Protein AF-A0A6A3LCS4-F1 (afdb_monomer_lite)

Sequence (78 aa):
MWHCFGRSSDLGYLRKQHVSVSADGVFYLRLLRVKTAEEQGLTLIPDKEDFLTCPLHSLAIALVMQSRALRGSAKPAP

Radius of gyration: 14.22 Å; chains: 1; bounding box: 34×32×42 Å

Secondary structure (DSSP, 8-state):
-GGGS--HHHHTT--GGGEEE-TTS-EEEEEE-TTT--EEEEEE---SS-TTT-HHHHHHHHHHHHHHHHHHT-PPP-

Foldseek 3Di:
DVVQQPDPVQLLPWAPVQWDADPQRKIWGWTQDPVPRDTDIDIFDDDPPDPPPGVVVVSVVSNVVSVVVVVVPPDPDD

pLDDT: mean 71.68, std 12.59, range [39.44, 88.31]

Organism: NCBI:txid129364

Structure (mmCIF, N/CA/C/O backbone):
data_AF-A0A6A3LCS4-F1
#
_entry.id   AF-A0A6A3LCS4-F1
#
loop_
_atom_site.group_PDB
_atom_site.id
_atom_site.type_symbol
_atom_site.label_atom_id
_atom_site.label_alt_id
_atom_site.label_comp_id
_atom_site.label_asym_id
_atom_site.label_entity_id
_atom_site.label_seq_id
_atom_site.pdbx_PDB_ins_code
_atom_site.Cartn_x
_atom_site.Cartn_y
_atom_site.Cartn_z
_atom_site.occupancy
_atom_site.B_iso_or_equiv
_atom_site.auth_seq_id
_atom_site.auth_comp_id
_atom_site.auth_asym_id
_atom_site.auth_atom_id
_atom_site.pdbx_PDB_model_num
ATOM 1 N N . MET A 1 1 ? 11.264 5.931 5.888 1.00 53.03 1 MET A N 1
ATOM 2 C CA . MET A 1 1 ? 10.212 4.904 5.773 1.00 53.03 1 MET A CA 1
ATOM 3 C C . MET A 1 1 ? 8.898 5.342 6.429 1.00 53.03 1 MET A C 1
ATOM 5 O O . MET A 1 1 ? 7.923 5.475 5.711 1.00 53.03 1 MET A O 1
ATOM 9 N N . TRP A 1 2 ? 8.844 5.643 7.736 1.00 54.31 2 TRP A N 1
ATOM 10 C CA . TRP A 1 2 ? 7.585 6.009 8.429 1.00 54.31 2 TRP A CA 1
ATOM 11 C C . TRP A 1 2 ? 6.970 7.362 8.043 1.00 54.31 2 TRP A C 1
ATOM 13 O O . TRP A 1 2 ? 5.774 7.555 8.219 1.00 54.31 2 TRP A O 1
ATOM 23 N N . HIS A 1 3 ? 7.753 8.281 7.474 1.00 55.03 3 HIS A N 1
ATOM 24 C CA . HIS A 1 3 ? 7.259 9.592 7.042 1.00 55.03 3 HIS A CA 1
ATOM 25 C C . HIS A 1 3 ? 6.190 9.511 5.935 1.00 55.03 3 HIS A C 1
ATOM 27 O O . HIS A 1 3 ? 5.329 10.383 5.881 1.00 55.03 3 HIS A O 1
ATOM 33 N N . CYS A 1 4 ? 6.185 8.460 5.103 1.00 57.28 4 CYS A N 1
ATOM 34 C CA . CYS A 1 4 ? 5.191 8.309 4.032 1.00 57.28 4 CYS A CA 1
ATOM 35 C C . CYS A 1 4 ? 3.821 7.831 4.535 1.00 57.28 4 CYS A C 1
ATOM 37 O O . CYS A 1 4 ? 2.807 8.091 3.899 1.00 57.28 4 CYS A O 1
ATOM 39 N N . PHE A 1 5 ? 3.783 7.121 5.665 1.00 61.22 5 PHE A N 1
ATOM 40 C CA . PHE A 1 5 ? 2.577 6.442 6.149 1.00 61.22 5 PHE A CA 1
ATOM 41 C C . PHE A 1 5 ? 1.820 7.227 7.228 1.00 61.22 5 PHE A C 1
ATOM 43 O O . PHE A 1 5 ? 0.840 6.739 7.787 1.00 61.22 5 PHE A O 1
ATOM 50 N N . GLY A 1 6 ? 2.268 8.443 7.543 1.00 67.94 6 GLY A N 1
ATOM 51 C CA . GLY A 1 6 ? 1.670 9.256 8.592 1.00 67.94 6 GLY A CA 1
ATOM 52 C C . GLY A 1 6 ? 2.176 8.896 9.987 1.00 67.94 6 GLY A C 1
ATOM 53 O O . GLY A 1 6 ? 3.371 8.685 10.190 1.00 67.94 6 GLY A O 1
ATOM 54 N N . ARG A 1 7 ? 1.290 8.907 10.991 1.00 68.81 7 ARG A N 1
ATOM 55 C CA . ARG A 1 7 ? 1.688 8.548 12.358 1.00 68.81 7 ARG A CA 1
ATOM 56 C C . ARG A 1 7 ? 1.726 7.031 12.464 1.00 68.81 7 ARG A C 1
ATOM 58 O O . ARG A 1 7 ? 0.851 6.353 11.942 1.00 68.81 7 ARG A O 1
ATOM 65 N N . SER A 1 8 ? 2.690 6.503 13.215 1.00 69.62 8 SER A N 1
ATOM 66 C CA . SER A 1 8 ? 2.798 5.058 13.473 1.00 69.62 8 SER A CA 1
ATOM 67 C C . SER A 1 8 ? 1.478 4.447 13.991 1.00 69.62 8 SER A C 1
ATOM 69 O O . SER A 1 8 ? 1.116 3.334 13.622 1.00 69.62 8 SER A O 1
ATOM 71 N N . SER A 1 9 ? 0.688 5.221 14.750 1.00 72.69 9 SER A N 1
ATOM 72 C CA . SER A 1 9 ? -0.647 4.830 15.226 1.00 72.69 9 SER A CA 1
ATOM 73 C C . SER A 1 9 ? -1.667 4.568 14.115 1.00 72.69 9 SER A C 1
ATOM 75 O O . SER A 1 9 ? -2.526 3.710 14.286 1.00 72.69 9 SER A O 1
ATOM 77 N N . ASP A 1 10 ? -1.586 5.289 12.993 1.00 73.06 10 ASP A N 1
ATOM 78 C CA . ASP A 1 10 ? -2.508 5.136 11.860 1.00 73.06 10 ASP A CA 1
ATOM 79 C C . ASP A 1 10 ? -2.308 3.754 11.190 1.00 73.06 10 ASP A C 1
ATOM 81 O O . ASP A 1 10 ? -3.262 3.103 10.765 1.00 73.06 10 ASP A O 1
ATOM 85 N N . LEU A 1 11 ? -1.073 3.234 11.211 1.00 71.81 11 LEU A N 1
ATOM 86 C CA . LEU A 1 11 ? -0.717 1.894 10.723 1.00 71.81 11 LEU A CA 1
ATOM 87 C C . LEU A 1 11 ? -1.289 0.755 11.579 1.00 71.81 11 LEU A C 1
ATOM 89 O O . LEU A 1 11 ? -1.474 -0.354 11.080 1.00 71.81 11 LEU A O 1
ATOM 93 N N . GLY A 1 12 ? -1.615 1.025 12.846 1.00 73.62 12 GLY A N 1
ATOM 94 C CA . GLY A 1 12 ? -2.307 0.080 13.728 1.00 73.62 12 GLY A CA 1
ATOM 95 C C . GLY A 1 12 ? -3.709 -0.301 13.237 1.00 73.62 12 GLY A C 1
ATOM 96 O O . GLY A 1 12 ? -4.208 -1.366 13.588 1.00 73.62 12 GLY A O 1
ATOM 97 N N . TYR A 1 13 ? -4.321 0.545 12.402 1.00 75.56 13 TYR A N 1
ATOM 98 C CA . TYR A 1 13 ? -5.670 0.355 11.861 1.00 75.56 13 TYR A CA 1
ATOM 99 C C . TYR A 1 13 ? -5.685 -0.176 10.424 1.00 75.56 13 TYR A C 1
ATOM 101 O O . TYR A 1 13 ? -6.760 -0.430 9.869 1.00 75.56 1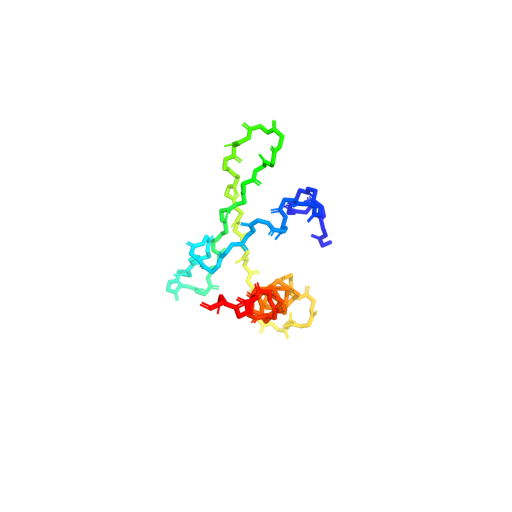3 TYR A O 1
ATOM 109 N N . LEU A 1 14 ? -4.517 -0.362 9.800 1.00 77.44 14 LEU A N 1
ATOM 110 C CA . LEU 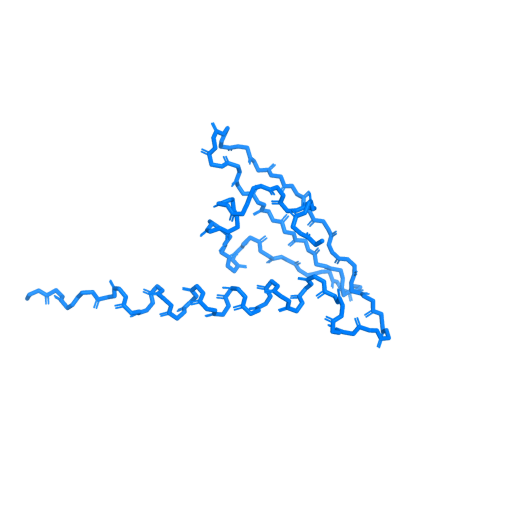A 1 14 ? -4.447 -1.001 8.493 1.00 77.44 14 LEU A CA 1
ATOM 111 C C . LEU A 1 14 ? -4.910 -2.453 8.594 1.00 77.44 14 LEU A C 1
ATOM 113 O O . LEU A 1 14 ? -4.420 -3.233 9.400 1.00 77.44 14 LEU A O 1
ATOM 117 N N . ARG A 1 15 ? -5.847 -2.836 7.730 1.00 78.69 15 ARG A N 1
ATOM 118 C CA . ARG A 1 15 ? -6.271 -4.228 7.567 1.00 78.69 15 ARG A CA 1
ATOM 119 C C . ARG A 1 15 ? -5.943 -4.691 6.162 1.00 78.69 15 ARG A C 1
ATOM 121 O O . ARG A 1 15 ? -5.813 -3.881 5.250 1.00 78.69 15 ARG A O 1
ATOM 128 N N . LYS A 1 16 ? -5.896 -6.010 5.961 1.00 79.44 16 LYS A N 1
ATOM 129 C CA . LYS A 1 16 ? -5.683 -6.614 4.635 1.00 79.44 16 LYS A CA 1
ATOM 130 C C . LYS A 1 16 ? -6.651 -6.063 3.571 1.00 79.44 16 LYS A C 1
ATOM 132 O O . LYS A 1 16 ? -6.261 -5.909 2.427 1.00 79.44 16 LYS A O 1
ATOM 137 N N . GLN A 1 17 ? -7.882 -5.725 3.963 1.00 81.88 17 GLN A N 1
ATOM 138 C CA . GLN A 1 17 ? -8.914 -5.143 3.089 1.00 81.88 17 GLN A CA 1
ATOM 139 C C . GLN A 1 17 ? -8.556 -3.749 2.554 1.00 81.88 17 GLN A C 1
ATOM 141 O O . GLN A 1 17 ? -9.086 -3.333 1.532 1.00 81.88 17 GLN A O 1
ATOM 146 N N . HIS A 1 18 ? -7.666 -3.026 3.234 1.00 83.31 18 HIS A N 1
ATOM 147 C CA . HIS A 1 18 ? -7.228 -1.690 2.836 1.00 83.31 18 HIS A CA 1
ATOM 148 C C . HIS A 1 18 ? -6.028 -1.726 1.878 1.00 83.31 18 HIS A C 1
ATOM 150 O O . HIS A 1 18 ? -5.510 -0.672 1.516 1.00 83.31 18 HIS A O 1
ATOM 156 N N . VAL A 1 19 ? -5.569 -2.923 1.497 1.00 84.44 19 VAL A N 1
ATOM 157 C CA . VAL A 1 19 ? -4.469 -3.139 0.556 1.00 84.44 19 VAL A CA 1
ATOM 158 C C . VAL A 1 19 ? -5.041 -3.663 -0.757 1.00 84.44 19 VAL A C 1
ATOM 160 O O . VAL A 1 19 ? -5.800 -4.629 -0.771 1.00 84.44 19 VAL A O 1
ATOM 163 N N . SER A 1 20 ? -4.673 -3.040 -1.870 1.00 86.75 20 SER A N 1
ATOM 164 C CA . SER A 1 20 ? -5.016 -3.474 -3.228 1.00 86.75 20 SER A CA 1
ATOM 165 C C . SER A 1 20 ? -3.760 -3.512 -4.095 1.00 86.75 20 SER A C 1
ATOM 167 O O . SER A 1 20 ? -2.795 -2.810 -3.807 1.00 86.75 20 SER A O 1
ATOM 169 N N . VAL A 1 21 ? -3.750 -4.342 -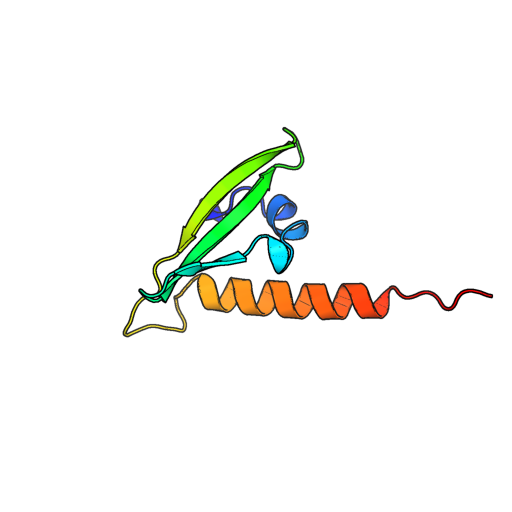5.137 1.00 87.38 21 VAL A N 1
ATOM 170 C CA . VAL A 1 21 ? -2.579 -4.546 -6.007 1.00 87.38 21 VAL A CA 1
ATOM 171 C C . VAL A 1 21 ? -3.010 -4.377 -7.461 1.00 87.38 21 VAL A C 1
ATOM 173 O O . VAL A 1 21 ? -4.010 -4.970 -7.864 1.00 87.38 21 VAL A O 1
ATOM 176 N N . SER A 1 22 ? -2.287 -3.559 -8.228 1.00 88.31 22 SER A N 1
ATOM 177 C CA . SER A 1 22 ? -2.465 -3.436 -9.682 1.00 88.31 22 SER A CA 1
ATOM 178 C C . SER A 1 22 ? -1.818 -4.604 -10.421 1.00 88.31 22 SER A C 1
ATOM 180 O O . SER A 1 22 ? -0.885 -5.227 -9.913 1.00 88.31 22 SER A O 1
ATOM 182 N N . ALA A 1 23 ? -2.240 -4.832 -11.666 1.00 86.00 23 ALA A N 1
ATOM 183 C CA . ALA A 1 23 ? -1.589 -5.767 -12.583 1.00 86.00 23 ALA A CA 1
ATOM 184 C C . ALA A 1 23 ? -0.095 -5.444 -12.791 1.00 86.00 23 ALA A C 1
ATOM 186 O O . ALA A 1 23 ? 0.713 -6.350 -12.970 1.00 86.00 23 ALA A O 1
ATOM 187 N N . ASP A 1 24 ? 0.283 -4.169 -12.677 1.00 84.12 24 ASP A N 1
ATOM 188 C CA . ASP A 1 24 ? 1.661 -3.683 -12.823 1.00 84.12 24 ASP A CA 1
ATOM 189 C C . ASP A 1 24 ? 2.533 -3.898 -11.569 1.00 84.12 24 ASP A C 1
ATOM 191 O O . ASP A 1 24 ? 3.656 -3.402 -11.497 1.00 84.12 24 ASP A O 1
ATOM 195 N N . GLY A 1 25 ? 2.018 -4.586 -10.542 1.00 80.19 25 GLY A N 1
ATOM 196 C CA . GLY A 1 25 ? 2.737 -4.828 -9.284 1.00 80.19 25 GLY A CA 1
ATOM 197 C C . GLY A 1 25 ? 2.786 -3.620 -8.342 1.00 80.19 25 GLY A C 1
ATOM 198 O O . GLY A 1 25 ? 3.515 -3.633 -7.354 1.00 80.19 25 GLY A O 1
ATOM 199 N N . VAL A 1 26 ? 2.003 -2.578 -8.626 1.00 83.56 26 VAL A N 1
ATOM 200 C CA . VAL A 1 26 ? 1.858 -1.396 -7.769 1.00 83.56 26 VAL A CA 1
ATOM 201 C C . VAL A 1 26 ? 0.874 -1.688 -6.637 1.00 83.56 26 VAL A C 1
ATOM 203 O O . VAL A 1 26 ? -0.220 -2.201 -6.874 1.00 83.56 26 VAL A O 1
ATOM 206 N N . PHE A 1 27 ? 1.237 -1.335 -5.406 1.00 84.44 27 PHE A N 1
ATOM 207 C CA . PHE A 1 27 ? 0.396 -1.538 -4.227 1.00 84.44 27 PHE A CA 1
ATOM 208 C C . PHE A 1 27 ? -0.294 -0.238 -3.826 1.00 84.44 27 PHE A C 1
ATOM 210 O O . PHE A 1 27 ? 0.352 0.791 -3.648 1.00 84.44 27 PHE A O 1
ATOM 217 N N . TYR A 1 28 ? -1.599 -0.304 -3.603 1.00 85.81 28 TYR A N 1
ATOM 218 C CA . TYR A 1 28 ? -2.411 0.793 -3.095 1.00 85.81 28 TYR A CA 1
ATOM 219 C C . TYR A 1 28 ? -2.847 0.504 -1.668 1.00 85.81 28 TYR A C 1
ATOM 221 O O . TYR A 1 28 ? -3.306 -0.593 -1.348 1.00 85.81 28 TYR A O 1
ATOM 229 N N . LEU A 1 29 ? -2.716 1.506 -0.812 1.00 84.38 29 LEU A N 1
ATOM 230 C CA . LEU A 1 29 ? -3.008 1.436 0.608 1.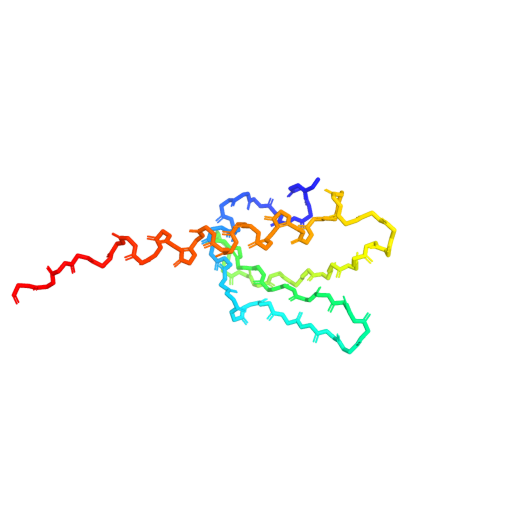00 84.38 29 LEU A CA 1
ATOM 231 C C . LEU A 1 29 ? -3.980 2.538 0.983 1.00 84.38 29 LEU A C 1
ATOM 233 O O . LEU A 1 29 ? -3.780 3.692 0.614 1.00 84.38 29 LEU A O 1
ATOM 237 N N . ARG A 1 30 ? -4.998 2.185 1.761 1.00 86.25 30 ARG A N 1
ATOM 238 C CA . ARG A 1 30 ? -5.957 3.125 2.348 1.00 86.25 30 ARG A CA 1
ATOM 239 C C . ARG A 1 30 ? -5.713 3.220 3.851 1.00 86.25 30 ARG A C 1
ATOM 241 O O . ARG A 1 30 ? -6.047 2.316 4.615 1.00 86.25 30 ARG A O 1
ATOM 248 N N . LEU A 1 31 ? -5.060 4.294 4.273 1.00 79.69 31 LEU A N 1
ATOM 249 C CA . LEU A 1 31 ? -4.741 4.574 5.672 1.00 79.69 31 LEU A CA 1
ATOM 250 C C . LEU A 1 31 ? -5.863 5.405 6.293 1.00 79.69 31 LEU A C 1
ATOM 252 O O . LEU A 1 31 ? -6.163 6.482 5.794 1.00 79.69 31 LEU A O 1
ATOM 256 N N . LEU A 1 32 ? -6.440 4.961 7.407 1.00 79.12 32 LEU A N 1
ATOM 257 C CA . LEU A 1 32 ? -7.397 5.773 8.158 1.00 79.12 32 LEU A CA 1
ATOM 258 C C . LEU A 1 32 ? -6.655 6.613 9.201 1.00 79.12 32 LEU A C 1
ATOM 260 O O . LEU A 1 32 ? -6.014 6.073 10.105 1.00 79.12 32 LEU A O 1
ATOM 264 N N . ARG A 1 33 ? -6.759 7.939 9.109 1.00 74.75 33 ARG A N 1
ATOM 265 C CA . ARG A 1 33 ? -6.232 8.851 10.126 1.00 74.75 33 ARG A CA 1
ATOM 266 C C . ARG A 1 33 ? -7.114 8.808 11.363 1.00 74.75 33 ARG A C 1
ATOM 268 O O . ARG A 1 33 ? -8.238 9.295 11.353 1.00 74.75 33 ARG A O 1
ATOM 275 N N . VAL A 1 34 ? -6.570 8.326 12.477 1.00 70.81 34 VAL A N 1
ATOM 276 C CA . VAL A 1 34 ? -7.343 8.093 13.716 1.00 70.81 34 VAL A CA 1
ATOM 277 C C . VAL A 1 34 ? -7.968 9.376 14.273 1.00 70.81 34 VAL A C 1
ATOM 279 O O . VAL A 1 34 ? -9.040 9.346 14.863 1.00 70.81 34 VAL A O 1
ATOM 282 N N . LYS A 1 35 ? -7.303 10.524 14.090 1.00 73.06 35 LYS A N 1
ATOM 283 C CA . LYS A 1 35 ? -7.758 11.810 14.649 1.00 73.06 35 LYS A CA 1
ATOM 284 C C . LYS A 1 35 ? -8.803 12.524 13.790 1.00 73.06 35 LYS A C 1
ATOM 286 O O . LYS A 1 35 ? -9.558 13.319 14.333 1.00 73.06 35 LYS A O 1
ATOM 291 N N . THR A 1 36 ? -8.812 12.292 12.480 1.00 71.56 36 THR A N 1
ATOM 292 C CA . THR A 1 36 ? -9.688 13.014 11.540 1.00 71.56 36 THR A CA 1
ATOM 293 C C . THR A 1 36 ? -10.714 12.105 10.873 1.00 71.56 36 THR A C 1
ATOM 295 O O . THR A 1 36 ? -11.598 12.606 10.195 1.00 71.56 36 THR A O 1
ATOM 298 N N . ALA A 1 37 ? -10.612 10.785 11.073 1.00 74.44 37 ALA A N 1
ATOM 299 C CA . ALA A 1 37 ? -11.368 9.764 10.349 1.00 74.44 37 ALA A CA 1
ATOM 300 C C . ALA A 1 37 ? -11.245 9.878 8.817 1.00 74.44 37 ALA A C 1
ATOM 302 O O . ALA A 1 37 ? -12.049 9.310 8.085 1.00 74.44 37 ALA A O 1
ATOM 303 N N . GLU A 1 38 ? -10.224 10.584 8.325 1.00 80.62 38 GLU A N 1
ATOM 304 C CA . GLU A 1 38 ? -9.978 10.725 6.896 1.00 80.62 38 GLU A CA 1
ATOM 305 C C . GLU A 1 38 ? -9.180 9.542 6.362 1.00 80.62 38 GLU A C 1
ATOM 307 O O . GLU A 1 38 ? -8.197 9.101 6.968 1.00 80.62 38 GLU A O 1
ATOM 312 N N . GLU A 1 39 ? -9.591 9.051 5.199 1.00 81.56 39 GLU A N 1
ATOM 313 C CA . GLU A 1 39 ? -8.860 8.038 4.452 1.00 81.56 39 GLU A CA 1
ATOM 314 C C . GLU A 1 39 ? -7.786 8.712 3.585 1.00 81.56 39 GLU A C 1
ATOM 316 O O . GLU A 1 39 ? -8.084 9.546 2.732 1.00 81.56 39 GLU A O 1
ATOM 321 N N . GLN A 1 40 ? -6.523 8.348 3.794 1.00 82.12 40 GLN A N 1
ATOM 322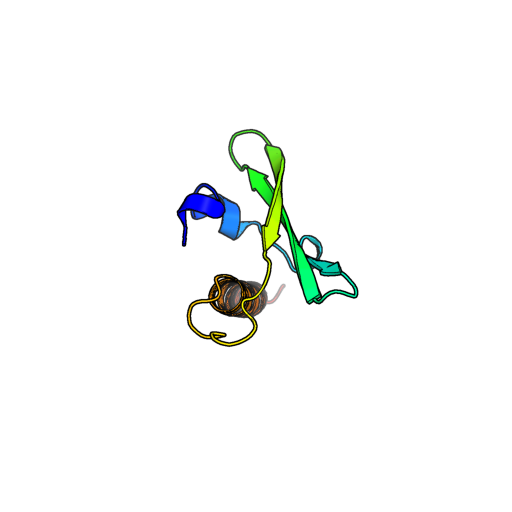 C CA . GLN A 1 40 ? -5.398 8.746 2.957 1.00 82.12 40 GLN A CA 1
ATOM 323 C C . GLN A 1 40 ? -4.971 7.578 2.071 1.00 82.12 40 GLN A C 1
ATOM 325 O O . GLN A 1 40 ? -4.609 6.505 2.557 1.00 82.12 40 GLN A O 1
ATOM 330 N N . GLY A 1 41 ? -4.995 7.804 0.759 1.00 84.81 41 GLY A N 1
ATOM 331 C CA . GLY A 1 41 ? -4.461 6.873 -0.227 1.00 84.81 41 GLY A CA 1
ATOM 332 C C . GLY A 1 41 ? -2.942 6.994 -0.333 1.00 84.81 41 GLY A C 1
ATOM 333 O O . GLY A 1 41 ? -2.418 8.094 -0.493 1.00 84.81 41 GLY A O 1
ATOM 334 N N . LEU A 1 42 ? -2.235 5.869 -0.279 1.00 82.44 42 LEU A N 1
ATOM 335 C CA . LEU A 1 42 ? -0.798 5.784 -0.521 1.00 82.44 42 LEU A CA 1
ATOM 336 C C . LEU A 1 42 ? -0.522 4.733 -1.594 1.00 82.44 42 LEU A C 1
ATOM 338 O O . LEU A 1 42 ? -1.073 3.636 -1.557 1.00 82.44 42 LEU A O 1
ATOM 342 N N . THR A 1 43 ? 0.360 5.066 -2.530 1.00 84.94 43 THR A N 1
ATOM 343 C CA . THR A 1 43 ? 0.809 4.148 -3.579 1.00 84.94 43 THR A CA 1
ATOM 344 C C . THR A 1 43 ? 2.255 3.755 -3.302 1.00 84.94 43 THR A C 1
ATOM 346 O O . THR A 1 43 ? 3.109 4.627 -3.148 1.00 84.94 43 THR A O 1
ATOM 349 N N . LEU A 1 44 ? 2.532 2.456 -3.215 1.00 79.19 44 LEU A N 1
ATOM 350 C CA . LEU A 1 44 ? 3.878 1.906 -3.104 1.00 79.19 44 LEU A CA 1
ATOM 351 C C . LEU A 1 44 ? 4.249 1.235 -4.422 1.00 79.19 44 LEU A C 1
ATOM 353 O O . LEU A 1 44 ? 3.592 0.290 -4.862 1.00 79.19 44 LEU A O 1
ATOM 357 N N . ILE A 1 45 ? 5.330 1.716 -5.022 1.00 80.62 45 ILE A N 1
ATOM 358 C CA . ILE A 1 45 ? 5.945 1.103 -6.192 1.00 80.62 45 ILE A CA 1
ATOM 359 C C . ILE A 1 45 ? 7.127 0.289 -5.658 1.00 80.62 45 ILE A C 1
ATOM 361 O O . ILE A 1 45 ? 8.038 0.889 -5.082 1.00 80.62 45 ILE A O 1
ATOM 365 N N . PRO A 1 46 ? 7.089 -1.052 -5.737 1.00 74.56 46 PRO A N 1
ATOM 366 C CA . PRO A 1 46 ? 8.222 -1.862 -5.323 1.00 74.56 46 PRO A CA 1
ATOM 367 C C . PRO A 1 46 ? 9.400 -1.597 -6.260 1.00 74.56 46 PRO A C 1
ATOM 369 O O . PRO A 1 46 ? 9.235 -1.527 -7.480 1.00 74.56 46 PRO A O 1
ATOM 372 N N . ASP A 1 47 ? 10.581 -1.454 -5.675 1.00 75.56 47 ASP A N 1
ATOM 373 C CA . ASP A 1 47 ? 11.820 -1.483 -6.432 1.00 75.56 47 ASP A CA 1
ATOM 374 C C . ASP A 1 47 ? 12.054 -2.907 -6.962 1.00 75.56 47 ASP A C 1
ATOM 376 O O . ASP A 1 47 ? 11.747 -3.890 -6.280 1.00 75.56 47 ASP A O 1
ATOM 380 N N . LYS A 1 48 ? 12.523 -3.024 -8.208 1.00 73.06 48 LYS A N 1
ATOM 381 C CA . LYS A 1 48 ? 12.685 -4.324 -8.877 1.00 73.06 48 LYS A CA 1
ATOM 382 C C . LYS A 1 48 ? 13.948 -5.060 -8.433 1.00 73.06 48 LYS A C 1
ATOM 384 O O . LYS A 1 48 ? 13.992 -6.280 -8.580 1.00 73.06 48 LYS A O 1
ATOM 389 N N . GLU A 1 49 ? 14.946 -4.344 -7.921 1.00 74.19 49 GLU A N 1
ATOM 390 C CA . GLU A 1 49 ? 16.264 -4.896 -7.601 1.00 74.19 49 GLU A CA 1
ATOM 391 C C . GLU A 1 49 ? 16.464 -5.035 -6.085 1.00 74.19 49 GLU A C 1
ATOM 393 O O . GLU A 1 49 ? 17.019 -6.039 -5.640 1.00 74.19 49 GLU A O 1
ATOM 398 N N . ASP A 1 50 ? 15.901 -4.127 -5.277 1.00 69.12 50 ASP A N 1
ATOM 399 C CA . ASP A 1 50 ? 16.059 -4.141 -3.818 1.00 69.12 50 ASP A CA 1
ATOM 400 C C . ASP A 1 50 ? 14.747 -4.366 -3.041 1.00 69.12 50 ASP A C 1
ATOM 402 O O . ASP A 1 50 ? 14.071 -3.451 -2.561 1.00 69.12 50 ASP A O 1
ATOM 406 N N . PHE A 1 51 ? 14.422 -5.638 -2.795 1.00 62.31 51 PHE A N 1
ATOM 407 C CA . PHE A 1 51 ? 13.277 -6.033 -1.959 1.00 62.31 51 PHE A CA 1
ATOM 408 C C . PHE A 1 51 ? 13.438 -5.699 -0.464 1.00 62.31 51 PHE A C 1
ATOM 410 O O . PHE A 1 51 ? 12.438 -5.578 0.247 1.00 62.31 51 PHE A O 1
ATOM 417 N N . LEU A 1 52 ? 14.672 -5.565 0.037 1.00 58.22 52 LEU A N 1
ATOM 418 C CA . LEU A 1 52 ? 14.961 -5.380 1.468 1.00 58.22 52 LEU A CA 1
ATOM 419 C C . LEU A 1 52 ? 14.809 -3.924 1.936 1.00 58.22 52 LEU A C 1
ATOM 421 O O . LEU A 1 52 ? 14.499 -3.681 3.102 1.00 58.22 52 LEU A O 1
ATOM 425 N N . THR A 1 53 ? 14.982 -2.954 1.038 1.00 59.84 53 THR A N 1
ATOM 426 C CA . THR A 1 53 ? 14.736 -1.526 1.311 1.00 59.84 53 THR A CA 1
ATOM 427 C C . THR A 1 53 ? 13.294 -1.124 0.999 1.00 59.84 53 THR A C 1
ATOM 429 O O . THR A 1 53 ? 12.847 -0.044 1.401 1.00 59.84 53 THR A O 1
ATOM 432 N N . CYS A 1 54 ? 12.534 -2.010 0.344 1.00 67.19 54 CYS A N 1
ATOM 433 C CA . CYS A 1 54 ? 11.155 -1.758 -0.025 1.00 67.19 54 CYS A CA 1
ATOM 434 C C . CYS A 1 54 ? 10.259 -1.615 1.220 1.00 67.19 54 CYS A C 1
ATOM 436 O O . CYS A 1 54 ? 10.075 -2.581 1.969 1.00 67.19 54 CYS A O 1
ATOM 438 N N . PRO A 1 55 ? 9.587 -0.461 1.416 1.00 69.31 55 PRO A N 1
ATOM 439 C CA . PRO A 1 55 ? 8.620 -0.267 2.504 1.00 69.31 55 PRO A CA 1
ATOM 440 C C . PRO A 1 55 ? 7.478 -1.299 2.491 1.00 69.31 55 PRO A C 1
ATOM 442 O O . PRO A 1 55 ? 6.832 -1.526 3.514 1.00 69.31 55 PRO A O 1
ATOM 445 N N . LEU A 1 56 ? 7.266 -1.960 1.350 1.00 75.31 56 LEU A N 1
ATOM 446 C CA . LEU A 1 56 ? 6.347 -3.076 1.184 1.00 75.31 56 LEU A CA 1
ATOM 447 C C . LEU A 1 56 ? 6.681 -4.272 2.089 1.00 75.31 56 LEU A C 1
ATOM 449 O O . LEU A 1 56 ? 5.769 -4.859 2.667 1.00 75.31 56 LEU A O 1
ATOM 453 N N . HIS A 1 57 ? 7.961 -4.630 2.239 1.00 75.88 57 HIS A N 1
ATOM 454 C CA . HIS A 1 57 ? 8.360 -5.793 3.035 1.00 75.88 57 HIS A CA 1
ATOM 455 C C . HIS A 1 57 ? 8.056 -5.571 4.523 1.00 75.88 57 HIS A C 1
ATOM 457 O O . HIS A 1 57 ? 7.400 -6.392 5.167 1.00 75.88 57 HIS A O 1
ATOM 463 N N . SER A 1 58 ? 8.432 -4.401 5.045 1.00 76.75 58 SER A N 1
ATOM 464 C CA . SER A 1 58 ? 8.109 -3.978 6.412 1.00 76.75 58 SER A CA 1
ATOM 465 C C . SER A 1 58 ? 6.600 -3.942 6.662 1.00 76.75 58 SER A C 1
ATOM 467 O O . SER A 1 58 ? 6.131 -4.385 7.712 1.00 76.75 58 SER A O 1
ATOM 469 N N . LEU A 1 59 ? 5.820 -3.462 5.687 1.00 77.12 59 LEU A N 1
ATOM 470 C CA . LEU A 1 59 ? 4.364 -3.440 5.778 1.00 77.12 59 LEU A CA 1
ATOM 471 C C . LEU A 1 59 ? 3.755 -4.848 5.777 1.00 77.12 59 LEU A C 1
ATOM 473 O O . LEU A 1 59 ? 2.851 -5.126 6.566 1.00 77.12 59 LEU A O 1
ATOM 477 N N . ALA A 1 60 ? 4.254 -5.744 4.925 1.00 78.88 60 ALA A N 1
ATOM 478 C CA . ALA A 1 60 ? 3.811 -7.131 4.881 1.00 78.88 60 ALA A CA 1
ATOM 479 C C . ALA A 1 60 ? 4.044 -7.826 6.231 1.00 78.88 60 ALA A C 1
ATOM 481 O O . ALA A 1 60 ? 3.126 -8.456 6.760 1.00 78.88 60 ALA A O 1
ATOM 482 N N . ILE A 1 61 ? 5.222 -7.639 6.839 1.00 79.94 61 ILE A N 1
ATOM 483 C CA . ILE A 1 61 ? 5.521 -8.153 8.184 1.00 79.94 61 ILE A CA 1
ATOM 484 C C . ILE A 1 61 ? 4.560 -7.554 9.215 1.00 79.94 61 ILE A C 1
ATOM 486 O O . ILE A 1 61 ? 3.974 -8.300 10.000 1.00 79.94 61 ILE A O 1
ATOM 490 N N . ALA A 1 62 ? 4.341 -6.237 9.200 1.00 78.25 62 ALA A N 1
ATOM 491 C CA . ALA A 1 62 ? 3.430 -5.578 10.136 1.00 78.25 62 ALA A CA 1
ATOM 492 C C . ALA A 1 62 ? 1.999 -6.145 10.053 1.00 78.25 62 ALA A C 1
ATOM 494 O O . ALA A 1 62 ? 1.402 -6.467 11.082 1.00 78.25 62 ALA A O 1
ATOM 495 N N . LEU A 1 63 ? 1.477 -6.354 8.840 1.00 77.50 63 LEU A N 1
ATOM 496 C CA . LEU A 1 63 ? 0.154 -6.949 8.618 1.00 77.50 63 LEU A CA 1
ATOM 497 C C . LEU A 1 63 ? 0.088 -8.411 9.082 1.00 77.50 63 LEU A C 1
ATOM 499 O O . LEU A 1 63 ? -0.896 -8.827 9.700 1.00 77.50 63 LEU A O 1
ATOM 503 N N . VAL A 1 64 ? 1.137 -9.198 8.825 1.00 81.81 64 VAL A N 1
ATOM 504 C CA . VAL A 1 64 ? 1.232 -10.587 9.303 1.00 81.81 64 VAL A CA 1
ATOM 505 C C . VAL A 1 64 ? 1.222 -10.627 10.830 1.00 81.81 64 VAL A C 1
ATOM 507 O O . VAL A 1 64 ? 0.465 -11.411 11.412 1.00 81.81 64 VAL A O 1
ATOM 510 N N . MET A 1 65 ? 1.989 -9.752 11.481 1.00 81.81 65 MET A N 1
ATOM 511 C CA . MET A 1 65 ? 2.048 -9.647 12.940 1.00 81.81 65 MET A CA 1
ATOM 512 C C . MET A 1 65 ? 0.709 -9.204 13.539 1.00 81.81 65 MET A C 1
ATOM 514 O O . MET A 1 65 ? 0.240 -9.834 14.486 1.00 81.81 65 MET A O 1
ATOM 518 N N . GLN A 1 66 ? 0.025 -8.220 12.945 1.00 71.88 66 GLN A N 1
ATOM 519 C CA . GLN A 1 66 ? -1.327 -7.820 13.362 1.00 71.88 66 GLN A CA 1
ATOM 520 C C . GLN A 1 66 ? -2.343 -8.962 13.213 1.00 71.88 66 GLN A C 1
ATOM 522 O O . GLN A 1 66 ? -3.148 -9.194 14.112 1.00 71.88 66 GLN A O 1
ATOM 527 N N . SER A 1 67 ? -2.278 -9.743 12.128 1.00 65.94 67 SER A N 1
ATOM 528 C CA . SER A 1 67 ? -3.174 -10.894 11.922 1.00 65.94 67 SER A CA 1
ATOM 529 C C . SER A 1 67 ? -2.959 -12.035 12.930 1.00 65.94 67 SER A C 1
ATOM 531 O O . SER A 1 67 ? -3.843 -12.873 13.135 1.00 65.94 67 SER A O 1
ATOM 533 N N . ARG A 1 68 ? -1.768 -12.109 13.533 1.00 58.38 68 ARG A N 1
ATOM 534 C CA . ARG A 1 68 ? -1.435 -13.067 14.594 1.00 58.38 68 ARG A CA 1
ATOM 535 C C . ARG A 1 68 ? -1.810 -12.523 15.969 1.00 58.38 68 ARG A C 1
ATOM 537 O O . ARG A 1 68 ? -2.425 -13.251 16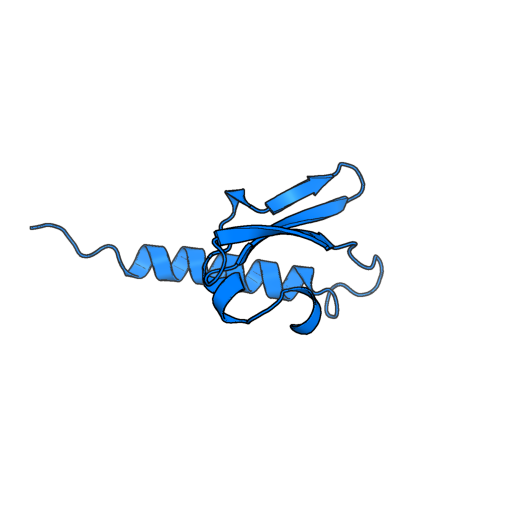.741 1.00 58.38 68 ARG A O 1
ATOM 544 N N . ALA A 1 69 ? -1.551 -11.244 16.231 1.00 56.56 69 ALA A N 1
ATOM 545 C CA . ALA A 1 69 ? -1.959 -10.570 17.463 1.00 56.56 69 ALA A CA 1
ATOM 546 C C . ALA A 1 69 ? -3.490 -10.552 17.641 1.00 56.56 69 ALA A C 1
ATOM 548 O O . ALA A 1 69 ? -3.985 -10.855 18.721 1.00 56.56 69 ALA A O 1
ATOM 549 N N . LEU A 1 70 ? -4.254 -10.314 16.568 1.00 52.75 70 LEU A N 1
ATOM 550 C CA . LEU A 1 70 ? -5.723 -10.381 16.598 1.00 52.75 70 LEU A CA 1
ATOM 551 C C . LEU A 1 70 ? -6.261 -11.803 16.845 1.00 52.75 70 LEU A C 1
ATOM 553 O O . LEU A 1 70 ? -7.358 -11.950 17.373 1.00 52.75 70 LEU A O 1
ATOM 557 N N . ARG A 1 71 ? -5.494 -12.852 16.511 1.00 46.06 71 ARG A N 1
ATOM 558 C CA . ARG A 1 71 ? -5.841 -14.252 16.826 1.00 46.06 71 ARG A CA 1
ATOM 559 C C . ARG A 1 71 ? -5.496 -14.658 18.259 1.00 46.06 71 ARG A C 1
ATOM 561 O O . ARG A 1 71 ? -6.132 -15.562 18.783 1.00 46.06 71 ARG A O 1
ATOM 568 N N . GLY A 1 72 ? -4.531 -13.992 18.892 1.00 45.69 72 GLY A N 1
ATOM 569 C CA . GLY A 1 72 ? -4.190 -14.198 20.305 1.00 45.69 72 GLY A CA 1
ATOM 570 C C . GLY A 1 72 ? -5.177 -13.558 21.289 1.00 45.69 72 GLY A C 1
ATOM 571 O O . GLY A 1 72 ? -5.201 -13.941 22.452 1.00 45.69 72 GLY A O 1
ATOM 572 N N . SER A 1 73 ? -6.020 -12.626 20.826 1.00 46.47 73 SER A N 1
ATOM 573 C CA . SER A 1 73 ? -7.055 -11.957 21.635 1.00 46.47 73 SER A CA 1
ATOM 574 C C . SER A 1 73 ? -8.453 -12.570 21.486 1.00 46.47 73 SER A C 1
ATOM 576 O O . SER A 1 73 ? -9.444 -11.946 21.869 1.00 46.47 73 SER A O 1
ATOM 578 N N . ALA A 1 74 ? -8.568 -13.790 20.952 1.00 46.88 74 ALA A N 1
ATOM 579 C CA . ALA A 1 74 ? -9.782 -14.584 21.108 1.00 46.88 74 ALA A CA 1
ATOM 580 C C . ALA A 1 74 ? -9.818 -15.129 22.546 1.00 46.88 74 ALA A C 1
ATOM 582 O O . ALA A 1 74 ? -9.365 -16.235 22.830 1.00 46.88 74 ALA A O 1
ATOM 583 N N . LYS A 1 75 ? -10.326 -14.309 23.472 1.00 43.06 75 LYS A N 1
ATOM 584 C CA . LYS A 1 75 ? -10.762 -14.761 24.797 1.00 43.06 75 LYS A CA 1
ATOM 585 C C . LYS A 1 75 ? -11.760 -15.914 24.583 1.00 43.06 75 LYS A C 1
ATOM 587 O O . LYS A 1 75 ? -12.723 -15.694 23.846 1.00 43.06 75 LYS A O 1
ATOM 592 N N . PRO A 1 76 ? -11.567 -17.112 25.171 1.00 39.44 76 PRO A N 1
ATOM 593 C CA . PRO A 1 76 ? -12.597 -18.140 25.120 1.00 39.44 76 PRO A CA 1
ATOM 594 C C . PRO A 1 76 ? -13.843 -17.572 25.807 1.00 39.44 76 PRO A C 1
ATOM 596 O O . PRO A 1 76 ? -13.778 -17.112 26.950 1.00 39.44 76 PRO A O 1
ATOM 599 N N . ALA A 1 77 ? -14.941 -17.493 25.056 1.00 41.38 77 ALA A N 1
ATOM 600 C CA . ALA A 1 77 ? -16.243 -17.163 25.614 1.00 41.38 77 ALA A CA 1
ATOM 601 C C . ALA A 1 77 ? -16.705 -18.325 26.519 1.00 41.38 77 ALA A C 1
ATOM 603 O O . ALA A 1 77 ? -16.351 -19.469 26.221 1.00 41.38 77 ALA A O 1
ATOM 604 N N . PRO A 1 78 ? -17.403 -18.016 27.628 1.00 53.66 78 PRO A N 1
ATOM 605 C CA . PRO A 1 78 ? -17.770 -18.970 28.675 1.00 53.66 78 PRO A CA 1
ATOM 606 C C . PRO A 1 78 ? -18.750 -20.052 28.212 1.00 53.66 78 PRO A C 1
ATOM 608 O O . PRO A 1 78 ? -19.547 -19.774 27.287 1.00 53.66 78 PRO A O 1
#